Protein AF-A0A7X1ZPZ4-F1 (afdb_monomer_lite)

Structure (mmCIF, N/CA/C/O backbone):
data_AF-A0A7X1ZPZ4-F1
#
_entry.id   AF-A0A7X1ZPZ4-F1
#
loop_
_atom_site.group_PDB
_atom_site.id
_atom_site.type_symbol
_atom_site.label_atom_id
_atom_site.label_alt_id
_atom_site.label_comp_id
_atom_site.label_asym_id
_atom_site.label_entity_id
_atom_site.label_seq_id
_atom_site.pdbx_PDB_ins_code
_atom_site.Cartn_x
_atom_site.Cartn_y
_atom_site.Cartn_z
_atom_site.occupancy
_atom_site.B_iso_or_equiv
_atom_site.auth_seq_id
_atom_site.auth_comp_id
_atom_site.auth_asym_id
_atom_site.auth_atom_id
_atom_site.pdbx_PDB_model_num
ATOM 1 N N . LYS A 1 1 ? 7.601 -7.113 6.670 1.00 45.56 1 LYS A N 1
ATOM 2 C CA . LYS A 1 1 ? 7.823 -7.734 5.334 1.00 45.56 1 LYS A CA 1
ATOM 3 C C . LYS A 1 1 ? 7.722 -6.722 4.179 1.00 45.56 1 LYS A C 1
ATOM 5 O O . LYS A 1 1 ? 8.613 -6.743 3.342 1.00 45.56 1 LYS A O 1
ATOM 10 N N . ALA A 1 2 ? 6.765 -5.781 4.175 1.00 51.44 2 ALA A N 1
ATOM 11 C CA . ALA A 1 2 ? 6.612 -4.755 3.123 1.00 51.44 2 ALA A CA 1
ATOM 12 C C . ALA A 1 2 ? 7.867 -3.892 2.823 1.00 51.44 2 ALA A C 1
ATOM 14 O O . ALA A 1 2 ? 8.164 -3.632 1.661 1.00 51.44 2 ALA A O 1
ATOM 15 N N . ASN A 1 3 ? 8.669 -3.520 3.832 1.00 53.81 3 ASN A N 1
ATOM 16 C CA . ASN A 1 3 ? 9.862 -2.675 3.624 1.00 53.81 3 ASN A CA 1
ATOM 17 C C . ASN A 1 3 ? 10.993 -3.314 2.797 1.00 53.81 3 ASN A C 1
ATOM 19 O O . ASN A 1 3 ? 11.849 -2.591 2.302 1.00 53.81 3 ASN A O 1
ATOM 23 N N . ARG A 1 4 ? 11.012 -4.642 2.613 1.00 61.25 4 ARG A N 1
ATOM 24 C CA . ARG A 1 4 ? 12.052 -5.310 1.806 1.00 61.25 4 ARG A CA 1
ATOM 25 C C . ARG A 1 4 ? 11.744 -5.327 0.307 1.00 61.25 4 ARG A C 1
ATOM 27 O O . ARG A 1 4 ? 12.646 -5.572 -0.482 1.00 61.25 4 ARG A O 1
ATOM 34 N N . ILE A 1 5 ? 10.498 -5.057 -0.086 1.00 68.44 5 ILE A N 1
ATOM 35 C CA . ILE A 1 5 ? 10.079 -5.128 -1.494 1.00 68.44 5 ILE A CA 1
ATOM 36 C C . ILE A 1 5 ? 10.346 -3.805 -2.218 1.00 68.44 5 ILE A C 1
ATOM 38 O O . ILE A 1 5 ? 10.695 -3.830 -3.391 1.00 68.44 5 ILE A O 1
ATOM 42 N N . ARG A 1 6 ? 10.295 -2.664 -1.513 1.00 70.75 6 ARG A 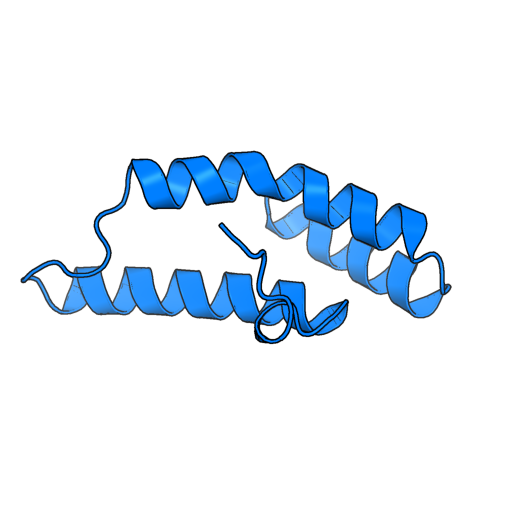N 1
ATOM 43 C CA . ARG A 1 6 ? 10.551 -1.326 -2.085 1.00 70.75 6 ARG A CA 1
ATOM 44 C C . ARG A 1 6 ? 11.851 -1.218 -2.907 1.00 70.75 6 ARG A C 1
ATOM 46 O O . ARG A 1 6 ? 11.762 -0.780 -4.053 1.00 70.75 6 ARG A O 1
ATOM 53 N N . PRO A 1 7 ? 13.037 -1.618 -2.399 1.00 73.75 7 PRO A N 1
ATOM 54 C CA . PRO A 1 7 ? 14.275 -1.508 -3.176 1.00 73.75 7 PRO A CA 1
ATOM 55 C C . PRO A 1 7 ? 14.278 -2.423 -4.410 1.00 73.75 7 PRO A C 1
ATOM 57 O O . PRO A 1 7 ? 14.694 -2.007 -5.489 1.00 73.75 7 PRO A O 1
ATOM 60 N N . ASN A 1 8 ? 13.741 -3.639 -4.278 1.00 78.62 8 ASN A N 1
ATOM 61 C CA . ASN A 1 8 ? 13.694 -4.612 -5.371 1.00 78.62 8 ASN A CA 1
ATOM 62 C C . ASN A 1 8 ? 12.685 -4.217 -6.456 1.00 78.62 8 ASN A C 1
ATOM 64 O O . ASN A 1 8 ? 12.936 -4.441 -7.637 1.00 78.62 8 ASN A O 1
ATOM 68 N N . LEU A 1 9 ? 11.565 -3.605 -6.063 1.00 79.88 9 LEU A N 1
ATOM 69 C CA . LEU A 1 9 ? 10.549 -3.112 -6.984 1.00 79.88 9 LEU A CA 1
ATOM 70 C C . LEU A 1 9 ? 11.080 -1.937 -7.803 1.00 79.88 9 LEU A C 1
ATOM 72 O O . LEU A 1 9 ? 10.950 -1.935 -9.023 1.00 79.88 9 LEU A O 1
ATOM 76 N N . LYS A 1 10 ? 11.736 -0.975 -7.143 1.00 81.12 10 LYS A N 1
ATOM 77 C CA . LYS A 1 10 ? 12.353 0.171 -7.817 1.00 81.12 10 LYS A CA 1
ATOM 78 C C . LYS A 1 10 ? 13.390 -0.281 -8.849 1.00 81.12 10 LYS A C 1
ATOM 80 O O . LYS A 1 10 ? 13.320 0.139 -9.997 1.00 81.12 10 LYS A O 1
ATOM 85 N N . SER A 1 11 ? 14.273 -1.206 -8.467 1.00 85.25 11 SER A N 1
ATOM 86 C CA . SER A 1 11 ? 15.283 -1.769 -9.372 1.00 85.25 11 SER A CA 1
ATOM 87 C C . SER A 1 11 ? 14.665 -2.504 -10.572 1.00 85.25 11 SER A C 1
ATOM 89 O O . SER A 1 11 ? 15.142 -2.342 -11.696 1.00 85.25 11 SER A O 1
ATOM 91 N N . ALA A 1 12 ? 13.584 -3.269 -10.371 1.00 84.19 12 ALA A N 1
ATOM 92 C CA . ALA A 1 12 ? 12.881 -3.955 -11.458 1.00 84.19 12 ALA A CA 1
ATOM 93 C C . ALA A 1 12 ? 12.222 -2.968 -12.441 1.00 84.19 12 ALA A C 1
ATOM 95 O O . A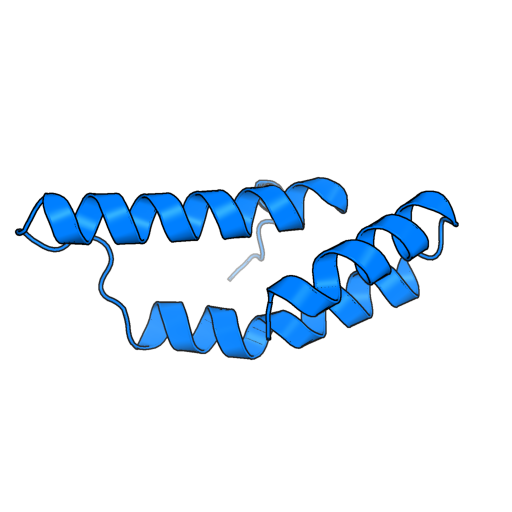LA A 1 12 ? 12.336 -3.145 -13.653 1.00 84.19 12 ALA A O 1
ATOM 96 N N . VAL A 1 13 ? 11.598 -1.900 -11.930 1.00 83.38 13 VAL A N 1
ATOM 97 C CA . VAL A 1 13 ? 10.990 -0.841 -12.754 1.00 83.38 13 VAL A CA 1
ATOM 98 C C . VAL A 1 13 ? 12.052 -0.067 -13.544 1.00 83.38 13 VAL A C 1
ATOM 100 O O . VAL A 1 13 ? 11.891 0.122 -14.748 1.00 83.38 13 VAL A O 1
ATOM 103 N N . GLU A 1 14 ? 13.160 0.327 -12.908 1.00 85.94 14 GLU A N 1
ATOM 104 C CA . GLU A 1 14 ? 14.282 1.016 -13.572 1.00 85.94 14 GLU A CA 1
ATOM 105 C C . GLU A 1 14 ? 14.911 0.159 -14.681 1.00 85.94 14 GLU A C 1
ATOM 107 O O . GLU A 1 14 ? 15.285 0.674 -15.734 1.00 85.94 14 GLU A O 1
ATOM 112 N N . SER A 1 15 ? 14.953 -1.160 -14.481 1.00 89.25 15 SER A N 1
ATOM 113 C CA . SER A 1 15 ? 15.489 -2.122 -15.453 1.00 89.25 15 SER A CA 1
ATOM 114 C C . SER A 1 15 ? 14.478 -2.545 -16.529 1.00 89.25 15 SER A C 1
ATOM 116 O O . SER A 1 15 ? 14.795 -3.399 -17.354 1.00 89.25 15 SER A O 1
ATOM 118 N N . ARG A 1 16 ? 13.259 -1.978 -16.531 1.00 85.12 16 ARG A N 1
ATOM 119 C CA . ARG A 1 16 ? 12.124 -2.364 -17.400 1.00 85.12 16 ARG A CA 1
ATOM 120 C C . ARG A 1 16 ? 11.719 -3.843 -17.300 1.00 85.12 16 ARG A C 1
ATOM 122 O O . ARG A 1 16 ? 11.056 -4.373 -18.192 1.00 85.12 16 ARG A O 1
ATOM 129 N N . ASP A 1 17 ? 12.063 -4.506 -16.200 1.00 87.94 17 ASP A N 1
ATOM 130 C CA . ASP A 1 17 ? 11.639 -5.873 -15.906 1.00 87.94 17 ASP A CA 1
ATOM 131 C C . ASP A 1 17 ? 10.255 -5.852 -15.241 1.00 87.94 17 ASP A C 1
ATOM 133 O O . ASP A 1 17 ? 10.082 -6.048 -14.033 1.00 87.94 17 ASP A O 1
ATOM 137 N N . TYR A 1 18 ? 9.239 -5.562 -16.055 1.00 81.75 18 TYR A N 1
ATOM 138 C CA . TYR A 1 18 ? 7.857 -5.456 -15.590 1.00 81.75 18 TYR A CA 1
ATOM 139 C C . TYR A 1 18 ? 7.297 -6.791 -15.093 1.00 81.75 18 TYR A C 1
ATOM 141 O O . TYR A 1 18 ? 6.421 -6.791 -14.231 1.00 81.75 18 TYR A O 1
ATOM 149 N N . ARG A 1 19 ? 7.819 -7.929 -15.575 1.00 86.06 19 ARG A N 1
ATOM 150 C CA . ARG A 1 19 ? 7.426 -9.255 -15.076 1.00 86.06 19 ARG A CA 1
ATOM 151 C C . ARG A 1 19 ? 7.822 -9.396 -13.611 1.00 86.06 19 ARG A C 1
ATOM 153 O O . ARG A 1 19 ? 6.963 -9.662 -12.776 1.00 86.06 19 ARG A O 1
ATOM 160 N N . LYS A 1 20 ? 9.087 -9.124 -13.286 1.00 85.69 20 LYS A N 1
ATOM 161 C CA . LYS A 1 20 ? 9.575 -9.165 -11.905 1.00 85.69 20 LYS A CA 1
ATOM 162 C C . LYS A 1 20 ? 8.892 -8.125 -11.020 1.00 85.69 20 LYS A C 1
ATOM 164 O O . LYS A 1 20 ? 8.584 -8.410 -9.865 1.00 85.69 20 LYS A O 1
ATOM 169 N N . ALA A 1 21 ? 8.610 -6.934 -11.552 1.00 83.56 21 ALA A N 1
ATOM 170 C CA . ALA A 1 21 ? 7.848 -5.921 -10.824 1.00 83.56 21 ALA A CA 1
ATOM 171 C C . ALA A 1 21 ? 6.431 -6.415 -10.468 1.00 83.56 21 ALA A C 1
ATOM 173 O O . ALA A 1 21 ? 6.004 -6.276 -9.322 1.00 83.56 21 ALA A O 1
ATOM 174 N N . LEU A 1 22 ? 5.728 -7.045 -11.416 1.00 82.69 22 LEU A N 1
ATOM 175 C CA . LEU A 1 22 ? 4.401 -7.621 -11.191 1.00 82.69 22 LEU A CA 1
ATOM 176 C C . LEU A 1 22 ? 4.434 -8.802 -10.213 1.00 82.69 22 LEU A C 1
ATOM 178 O O . LEU A 1 22 ? 3.597 -8.854 -9.319 1.00 82.69 22 LEU A O 1
ATOM 182 N N . GLU A 1 23 ? 5.407 -9.709 -10.311 1.00 86.56 23 GLU A N 1
ATOM 183 C CA . GLU A 1 23 ? 5.572 -10.820 -9.356 1.00 86.56 23 GLU A CA 1
ATOM 184 C C . GLU A 1 23 ? 5.791 -10.316 -7.924 1.00 86.56 23 GLU A C 1
ATOM 186 O O . GLU A 1 23 ? 5.169 -10.801 -6.974 1.00 86.56 23 GLU A O 1
ATOM 191 N N . LEU A 1 24 ? 6.632 -9.289 -7.763 1.00 84.19 24 LEU A N 1
ATOM 192 C CA . LEU A 1 24 ? 6.862 -8.648 -6.471 1.00 84.19 24 LEU A CA 1
ATOM 193 C C . LEU A 1 24 ? 5.585 -8.002 -5.925 1.00 84.19 24 LEU A C 1
ATOM 195 O O . LEU A 1 24 ? 5.311 -8.137 -4.733 1.00 84.19 24 LEU A O 1
ATOM 199 N N . LEU A 1 25 ? 4.782 -7.351 -6.770 1.00 79.75 25 LEU A N 1
ATOM 200 C CA . LEU A 1 25 ? 3.485 -6.809 -6.360 1.00 79.75 25 LEU A CA 1
ATOM 201 C C . LEU A 1 25 ? 2.492 -7.912 -5.966 1.00 79.75 25 LEU A C 1
ATOM 203 O O . LEU A 1 25 ? 1.864 -7.820 -4.911 1.00 79.75 25 LEU A O 1
ATOM 207 N N . LEU A 1 26 ? 2.381 -8.975 -6.767 1.00 83.25 26 LEU A N 1
ATOM 208 C CA . LEU A 1 26 ? 1.497 -10.112 -6.496 1.00 83.25 26 LEU A CA 1
ATOM 209 C C . LEU A 1 26 ? 1.858 -10.814 -5.183 1.00 83.25 26 LEU A C 1
ATOM 211 O O . LEU A 1 26 ? 0.966 -11.264 -4.471 1.00 83.25 26 LEU A O 1
ATOM 215 N N . SER A 1 27 ? 3.138 -10.835 -4.802 1.00 84.25 27 SER A N 1
ATOM 216 C CA . SER A 1 27 ? 3.571 -11.392 -3.513 1.00 84.25 27 SER A CA 1
ATOM 217 C C . SER A 1 27 ? 3.007 -10.650 -2.291 1.00 84.25 27 SER A C 1
ATOM 219 O O . SER A 1 27 ? 2.926 -11.221 -1.202 1.00 84.25 27 SER A O 1
ATOM 221 N N . ILE A 1 28 ? 2.610 -9.381 -2.453 1.00 79.94 28 ILE A N 1
ATOM 222 C CA . ILE A 1 28 ? 2.038 -8.552 -1.383 1.00 79.94 28 ILE A CA 1
ATOM 223 C C . ILE A 1 28 ? 0.521 -8.741 -1.289 1.00 79.94 28 ILE A C 1
ATOM 225 O O . ILE A 1 28 ? -0.036 -8.573 -0.204 1.00 79.94 28 ILE A O 1
ATOM 229 N N . ARG A 1 29 ? -0.139 -9.135 -2.386 1.00 81.69 29 ARG A N 1
ATOM 230 C CA . ARG A 1 29 ? -1.600 -9.276 -2.465 1.00 81.69 29 ARG A CA 1
ATOM 231 C C . ARG A 1 29 ? -2.209 -10.039 -1.277 1.00 81.69 29 ARG A C 1
ATOM 233 O O . ARG A 1 29 ? -3.073 -9.455 -0.635 1.00 81.69 29 ARG A O 1
ATOM 240 N N . PRO A 1 30 ? -1.717 -11.224 -0.861 1.00 84.00 30 PRO A N 1
ATOM 241 C CA . PRO A 1 30 ? -2.318 -11.947 0.265 1.00 84.00 30 PRO A CA 1
ATOM 242 C C . PRO A 1 30 ? -2.274 -11.180 1.594 1.00 84.00 30 PRO A C 1
ATOM 244 O O . PRO A 1 30 ? -3.154 -11.327 2.434 1.00 84.00 30 PRO A O 1
ATOM 247 N N . ALA A 1 31 ? -1.239 -10.362 1.810 1.00 82.31 31 ALA A N 1
ATOM 248 C CA . ALA A 1 31 ? -1.126 -9.550 3.018 1.00 82.31 31 ALA A CA 1
ATOM 249 C C . ALA A 1 31 ? -2.075 -8.343 2.995 1.00 82.31 31 ALA A C 1
ATOM 251 O O . ALA A 1 31 ? -2.498 -7.886 4.053 1.00 82.31 31 ALA A O 1
ATOM 252 N N . ILE A 1 32 ? -2.388 -7.829 1.803 1.00 80.00 32 ILE A N 1
ATOM 253 C CA . ILE A 1 32 ? -3.358 -6.750 1.607 1.00 80.00 32 ILE A CA 1
ATOM 254 C C . ILE A 1 32 ? -4.777 -7.290 1.749 1.00 80.00 32 ILE A C 1
ATOM 256 O O . ILE A 1 32 ? -5.551 -6.704 2.494 1.00 80.00 32 ILE A O 1
ATOM 260 N N . ASP A 1 33 ? -5.085 -8.416 1.105 1.00 82.44 33 ASP A N 1
ATOM 261 C CA . ASP A 1 33 ? -6.393 -9.071 1.202 1.00 82.44 33 ASP A CA 1
ATOM 262 C C . ASP A 1 33 ? -6.714 -9.364 2.675 1.00 82.44 33 ASP A C 1
ATOM 264 O O . ASP A 1 33 ? -7.712 -8.880 3.199 1.00 82.44 33 ASP A O 1
ATOM 268 N N . LYS A 1 34 ? -5.768 -9.974 3.406 1.00 84.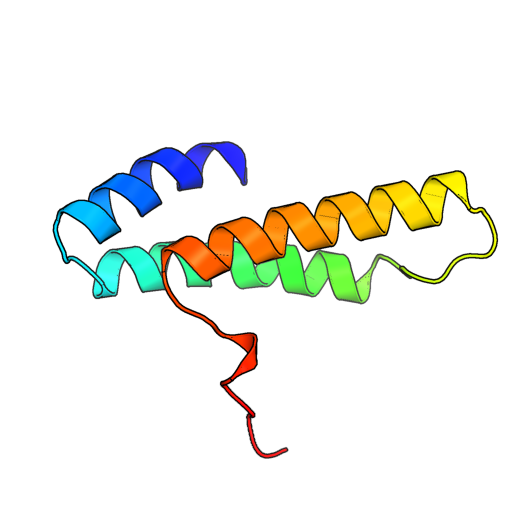25 34 LYS A N 1
ATOM 269 C CA . LYS A 1 34 ? -5.901 -10.199 4.852 1.00 84.25 34 LYS A CA 1
ATOM 270 C C . LYS A 1 34 ? -6.129 -8.909 5.649 1.00 84.25 34 LYS A C 1
ATOM 272 O O . LYS A 1 34 ? -6.891 -8.903 6.609 1.00 84.25 34 LYS A O 1
ATOM 277 N N . PHE A 1 35 ? -5.452 -7.818 5.287 1.00 81.12 35 PHE A N 1
ATOM 278 C CA . PHE A 1 35 ? -5.671 -6.530 5.943 1.00 81.12 35 PHE A C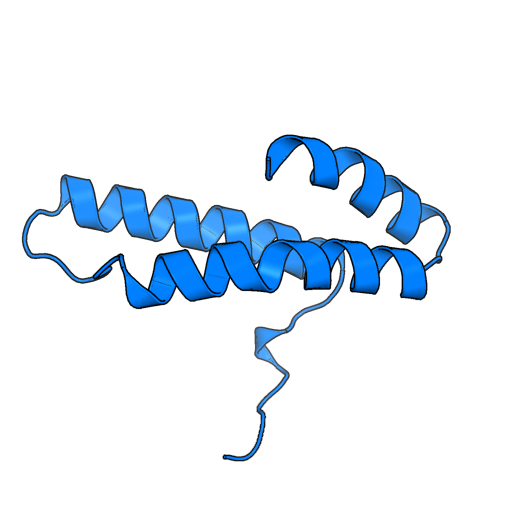A 1
ATOM 279 C C . PHE A 1 35 ? -7.101 -6.031 5.715 1.00 81.12 35 PHE A C 1
ATOM 281 O O . PHE A 1 35 ? -7.728 -5.585 6.666 1.00 81.12 35 PHE A O 1
ATOM 288 N N . PHE A 1 36 ? -7.632 -6.118 4.496 1.00 78.94 36 PHE A N 1
ATOM 289 C CA . PHE A 1 36 ? -9.004 -5.693 4.213 1.00 78.94 36 PHE A CA 1
ATOM 290 C C . PHE A 1 36 ? -10.060 -6.603 4.847 1.00 78.94 36 PHE A C 1
ATOM 292 O O . PHE A 1 36 ? -11.078 -6.090 5.306 1.00 78.94 36 PHE A O 1
ATOM 299 N N . ASP A 1 37 ? -9.800 -7.908 4.933 1.00 82.75 37 ASP A N 1
ATOM 300 C CA . ASP A 1 37 ? -10.694 -8.864 5.593 1.00 82.75 37 ASP A CA 1
ATOM 301 C C . ASP A 1 37 ? -10.767 -8.626 7.111 1.00 82.75 37 ASP A C 1
ATOM 303 O O . ASP A 1 37 ? -11.833 -8.728 7.717 1.00 82.75 37 ASP A O 1
ATOM 307 N N . GLU A 1 38 ? -9.636 -8.296 7.743 1.00 83.50 38 GLU A N 1
ATOM 308 C CA . GLU A 1 38 ? -9.536 -8.191 9.205 1.00 83.50 38 GLU A CA 1
ATOM 309 C C . GLU A 1 38 ? -9.672 -6.754 9.741 1.00 83.50 38 GLU A C 1
ATOM 311 O O . GLU A 1 38 ? -9.911 -6.559 10.937 1.00 83.50 38 GLU A O 1
ATOM 316 N N . VAL A 1 39 ? -9.509 -5.724 8.902 1.00 81.38 39 VAL A N 1
ATOM 317 C CA . VAL A 1 39 ? -9.444 -4.324 9.347 1.00 81.38 39 VAL A CA 1
ATOM 318 C C . VAL A 1 39 ? -10.610 -3.503 8.810 1.00 81.38 39 VAL A C 1
ATOM 320 O O . VAL A 1 39 ? -10.610 -3.019 7.681 1.00 81.38 39 VAL A O 1
ATOM 323 N N . PHE A 1 40 ? -11.569 -3.220 9.692 1.00 82.12 40 PHE A N 1
ATOM 324 C CA . PHE A 1 40 ? -12.666 -2.303 9.391 1.00 82.12 40 PHE A CA 1
ATOM 325 C C . PHE A 1 40 ? -12.167 -0.851 9.347 1.00 82.12 40 PHE A C 1
ATOM 327 O O . PHE A 1 40 ? -11.837 -0.258 10.368 1.00 82.12 40 PHE A O 1
ATOM 334 N N . VAL A 1 41 ? -12.047 -0.248 8.170 1.00 81.75 41 VAL A N 1
ATOM 335 C CA . VAL A 1 41 ? -11.390 1.068 8.031 1.00 81.75 41 VAL A CA 1
ATOM 336 C C . VAL A 1 41 ? -12.237 2.201 8.619 1.00 81.75 41 VAL A C 1
ATOM 338 O O . VAL A 1 41 ? -11.703 3.099 9.269 1.00 81.75 41 VAL A O 1
ATOM 341 N N . MET A 1 42 ? -13.556 2.135 8.441 1.00 84.56 42 MET A N 1
ATOM 342 C CA . MET A 1 42 ? -14.504 3.190 8.812 1.00 84.56 42 MET A CA 1
ATOM 343 C C . MET A 1 42 ? -15.026 3.018 10.243 1.00 84.56 42 MET A C 1
ATOM 345 O O . MET A 1 42 ? -16.220 2.856 10.458 1.00 84.56 42 MET A O 1
ATOM 349 N N . VAL A 1 43 ? -14.121 3.028 11.223 1.00 89.38 43 VAL A N 1
ATOM 350 C CA . VAL A 1 43 ? -14.488 3.011 12.651 1.00 89.38 43 VAL A CA 1
ATOM 351 C C . VAL A 1 43 ? -14.785 4.411 13.197 1.00 89.38 43 VAL A C 1
ATOM 353 O O . VAL A 1 43 ? -14.291 5.417 12.672 1.00 89.38 43 VAL A O 1
ATOM 356 N N . ASP A 1 44 ? -15.553 4.457 14.288 1.00 89.06 44 ASP A N 1
ATOM 357 C CA . ASP A 1 44 ? -15.961 5.696 14.965 1.00 89.06 44 ASP A CA 1
ATOM 358 C C . ASP A 1 44 ? -14.770 6.460 15.551 1.00 89.06 44 ASP A C 1
ATOM 360 O O . ASP A 1 44 ? -14.701 7.689 15.464 1.00 89.06 44 ASP A O 1
ATOM 364 N N . GLU A 1 45 ? -13.785 5.737 16.095 1.00 94.06 45 GLU A N 1
ATOM 365 C CA . GLU A 1 45 ? -12.595 6.354 16.667 1.00 94.06 45 GLU A CA 1
ATOM 366 C C . GLU A 1 45 ? -11.717 6.977 15.574 1.00 94.06 45 GLU A C 1
ATOM 368 O O . GLU A 1 45 ? -11.003 6.302 14.824 1.00 94.06 45 GLU A O 1
ATOM 373 N N . GLU A 1 46 ? -11.731 8.306 15.522 1.00 92.62 46 GLU A N 1
ATOM 374 C CA . GLU A 1 46 ? -11.063 9.093 14.490 1.00 92.62 46 GLU A CA 1
ATOM 375 C C . GLU A 1 46 ? -9.555 8.832 14.401 1.00 92.62 46 GLU A C 1
ATOM 377 O O . GLU A 1 46 ? -9.011 8.732 13.300 1.00 92.62 46 GLU A O 1
ATOM 382 N N . LYS A 1 47 ? -8.869 8.659 15.537 1.00 93.50 47 LYS A N 1
ATOM 383 C CA . LYS A 1 47 ? -7.427 8.367 15.550 1.00 93.50 47 LYS A CA 1
ATOM 384 C C . LYS A 1 47 ? -7.111 7.046 14.848 1.00 93.50 47 LYS A C 1
ATOM 386 O O . LYS A 1 47 ? -6.172 6.982 14.052 1.00 93.50 47 LYS A O 1
ATOM 391 N N . ILE A 1 48 ? -7.909 6.009 15.105 1.00 90.88 48 ILE A N 1
ATOM 392 C CA . ILE A 1 48 ? -7.741 4.690 14.487 1.00 90.88 48 ILE A CA 1
ATOM 393 C C . ILE A 1 48 ? -8.094 4.753 13.000 1.00 90.88 48 ILE A C 1
ATOM 395 O O . ILE A 1 48 ? -7.334 4.249 12.171 1.00 90.88 48 ILE A O 1
ATOM 399 N N . ARG A 1 49 ? -9.200 5.417 12.647 1.00 91.62 49 ARG A N 1
ATOM 400 C CA . ARG A 1 49 ? -9.607 5.626 11.251 1.00 91.62 49 ARG A CA 1
ATOM 401 C C . ARG A 1 49 ? -8.513 6.329 10.445 1.00 91.62 49 ARG A C 1
ATOM 403 O O . ARG A 1 49 ? -8.118 5.837 9.392 1.00 91.62 49 ARG A O 1
ATOM 410 N N . ASN A 1 50 ? -7.971 7.432 10.959 1.00 91.44 50 ASN A N 1
ATOM 411 C CA . ASN A 1 50 ? -6.929 8.202 10.276 1.00 91.44 50 ASN A CA 1
ATOM 412 C C . ASN A 1 50 ? -5.636 7.394 10.099 1.00 91.44 50 ASN A C 1
ATOM 414 O O . ASN A 1 50 ? -5.022 7.448 9.035 1.00 91.44 50 ASN A O 1
ATOM 418 N N . ASN A 1 51 ? -5.252 6.588 11.094 1.00 89.81 51 ASN A N 1
ATOM 419 C CA . ASN A 1 51 ? -4.104 5.689 10.977 1.00 89.81 51 ASN A CA 1
ATOM 420 C C . ASN A 1 51 ? -4.317 4.643 9.863 1.00 89.81 51 ASN A C 1
ATOM 422 O O . ASN A 1 51 ? -3.464 4.467 8.993 1.00 89.81 51 ASN A O 1
ATOM 426 N N . ARG A 1 52 ? -5.497 4.012 9.826 1.00 89.88 52 ARG A N 1
ATOM 427 C CA . ARG A 1 52 ? -5.854 3.027 8.791 1.00 89.88 52 ARG A CA 1
ATOM 428 C C . ARG A 1 52 ? -5.877 3.650 7.393 1.00 89.88 52 ARG A C 1
ATOM 430 O O . ARG A 1 52 ? -5.323 3.070 6.463 1.00 89.88 52 ARG A O 1
ATOM 437 N N . LEU A 1 53 ? -6.438 4.851 7.246 1.00 88.38 53 LEU A N 1
ATOM 438 C CA . LEU A 1 53 ? -6.421 5.603 5.986 1.00 88.38 53 LEU A CA 1
ATOM 439 C C . LEU A 1 53 ? -4.998 5.971 5.545 1.00 88.38 53 LEU A C 1
ATOM 441 O O . LEU A 1 53 ? -4.679 5.877 4.359 1.00 88.38 53 LEU A O 1
ATOM 445 N N . TYR A 1 54 ? -4.125 6.349 6.482 1.00 89.31 54 TYR A N 1
ATOM 446 C CA . TYR A 1 54 ? -2.718 6.611 6.186 1.00 89.31 54 TYR A CA 1
ATOM 447 C C . TYR A 1 54 ? -2.016 5.359 5.645 1.00 89.31 54 TYR A C 1
ATOM 449 O O . TYR A 1 54 ? -1.349 5.420 4.613 1.00 89.31 54 TYR A O 1
ATOM 457 N N . LEU A 1 55 ? -2.230 4.205 6.284 1.00 85.62 55 LEU A N 1
ATOM 458 C CA . LEU A 1 55 ? -1.677 2.932 5.826 1.00 85.62 55 LEU A CA 1
ATOM 459 C C . LEU A 1 55 ? -2.174 2.561 4.419 1.00 85.62 55 LEU A C 1
ATOM 461 O O . LEU A 1 55 ? -1.377 2.150 3.576 1.00 85.62 55 LEU A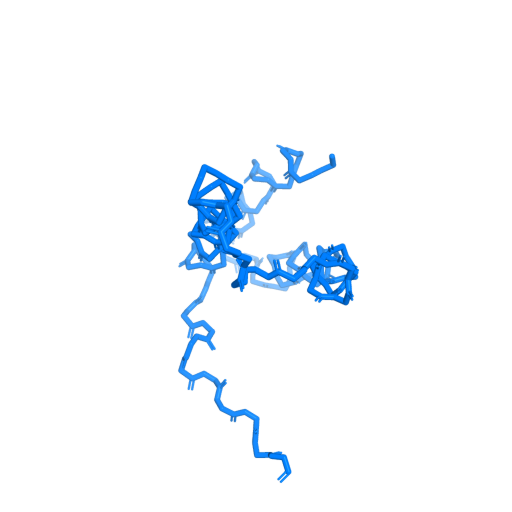 O 1
ATOM 465 N N . LEU A 1 56 ? -3.463 2.760 4.131 1.00 84.31 56 LEU A N 1
ATOM 466 C CA . LEU A 1 56 ? -4.022 2.545 2.793 1.00 84.31 56 LEU A CA 1
ATOM 467 C C . LEU A 1 56 ? -3.392 3.459 1.739 1.00 84.31 56 LEU A C 1
ATOM 469 O O . LEU A 1 56 ? -3.086 3.008 0.633 1.00 84.31 56 LEU A O 1
ATOM 473 N N . ASN A 1 57 ? -3.163 4.728 2.075 1.00 84.88 57 ASN A N 1
ATOM 474 C CA . ASN A 1 57 ? -2.500 5.669 1.177 1.00 84.88 57 ASN A CA 1
ATOM 475 C C . ASN A 1 57 ? -1.044 5.274 0.900 1.00 84.88 57 ASN A C 1
ATOM 477 O O . ASN A 1 57 ? -0.621 5.317 -0.256 1.00 84.88 57 ASN A O 1
ATOM 481 N N . GLU A 1 58 ? -0.303 4.823 1.915 1.00 83.69 58 GLU A N 1
ATOM 482 C CA . GLU A 1 58 ? 1.059 4.303 1.746 1.00 83.69 58 GLU A CA 1
ATOM 483 C C . GLU A 1 58 ? 1.091 3.089 0.814 1.00 83.69 58 GLU A C 1
ATOM 485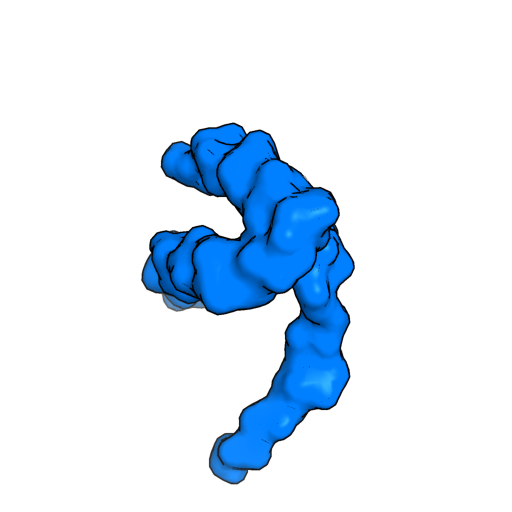 O O . GLU A 1 58 ? 1.934 3.015 -0.082 1.00 83.69 58 GLU A O 1
ATOM 490 N N . ILE A 1 59 ? 0.148 2.157 0.981 1.00 79.56 59 ILE A N 1
ATOM 491 C CA . ILE A 1 59 ? 0.005 0.995 0.099 1.00 79.56 59 ILE A CA 1
ATOM 492 C C . ILE A 1 59 ? -0.268 1.476 -1.331 1.00 79.56 59 ILE A C 1
ATOM 494 O O . ILE A 1 59 ? 0.498 1.155 -2.239 1.00 79.56 59 ILE A O 1
ATOM 498 N N . LYS A 1 60 ? -1.287 2.320 -1.534 1.00 80.75 60 LYS A N 1
ATOM 499 C CA . LYS A 1 60 ? -1.649 2.880 -2.847 1.00 80.75 60 LYS A CA 1
ATOM 500 C C . LYS A 1 60 ? -0.475 3.587 -3.533 1.00 80.75 60 LYS A C 1
ATOM 502 O O . LYS A 1 60 ? -0.300 3.444 -4.744 1.00 80.75 60 LYS A O 1
ATOM 507 N N . ALA A 1 61 ? 0.344 4.322 -2.783 1.00 82.00 61 ALA A N 1
ATOM 508 C CA . ALA A 1 61 ? 1.525 4.997 -3.313 1.00 82.00 61 ALA A CA 1
ATOM 509 C C . ALA A 1 61 ? 2.567 4.011 -3.869 1.00 82.00 61 ALA A C 1
ATOM 511 O O . ALA A 1 61 ? 3.182 4.301 -4.892 1.00 82.00 61 ALA A O 1
ATOM 512 N N . GLN A 1 62 ? 2.731 2.831 -3.258 1.00 76.31 62 GLN A N 1
ATOM 513 C CA . GLN A 1 62 ? 3.642 1.803 -3.778 1.00 76.31 62 GLN A CA 1
ATOM 514 C C . GLN A 1 62 ? 3.153 1.199 -5.095 1.00 76.31 62 GLN A C 1
ATOM 516 O O . GLN A 1 62 ? 3.951 1.007 -6.008 1.00 76.31 62 GLN A O 1
ATOM 521 N N . PHE A 1 63 ? 1.849 0.944 -5.226 1.00 75.69 63 PHE A N 1
ATOM 522 C CA . PHE A 1 63 ? 1.279 0.414 -6.469 1.00 75.69 63 PHE A CA 1
ATOM 523 C C . PHE A 1 63 ? 1.423 1.396 -7.636 1.00 75.69 63 PHE A C 1
ATOM 525 O O . PHE A 1 63 ? 1.777 0.985 -8.742 1.00 75.69 63 PHE A O 1
ATOM 532 N N . ARG A 1 64 ? 1.257 2.699 -7.368 1.00 79.00 64 ARG A N 1
ATOM 533 C CA . ARG A 1 64 ? 1.432 3.773 -8.361 1.00 79.00 64 ARG A CA 1
ATOM 534 C C . ARG A 1 64 ? 2.833 3.853 -8.970 1.00 79.00 64 ARG A C 1
ATOM 536 O O . ARG A 1 64 ? 2.960 4.400 -10.058 1.00 79.00 64 ARG A O 1
ATOM 543 N N . LEU A 1 65 ? 3.867 3.317 -8.312 1.00 73.06 65 LEU A N 1
ATOM 544 C CA . LEU A 1 65 ? 5.222 3.257 -8.883 1.00 73.06 65 LEU A CA 1
ATOM 545 C C . LEU A 1 65 ? 5.313 2.324 -10.096 1.00 73.06 65 LEU A C 1
ATOM 547 O O . LEU A 1 65 ? 6.244 2.445 -10.886 1.00 73.06 65 LEU A O 1
ATOM 551 N N . VAL A 1 66 ? 4.375 1.384 -10.224 1.00 70.62 66 VAL A N 1
ATOM 552 C CA . VAL A 1 66 ? 4.374 0.373 -11.285 1.00 70.62 66 VAL A CA 1
ATOM 553 C C . VAL A 1 66 ? 3.249 0.635 -12.277 1.00 70.62 66 VAL A C 1
ATOM 555 O O . VAL A 1 66 ? 3.487 0.599 -13.479 1.00 70.62 66 VAL A O 1
ATOM 558 N N . ALA A 1 67 ? 2.034 0.906 -11.789 1.00 71.31 67 ALA A N 1
ATOM 559 C CA . ALA A 1 67 ? 0.882 1.226 -12.628 1.00 71.31 67 ALA A CA 1
ATOM 560 C C . ALA A 1 67 ? -0.245 1.894 -11.823 1.00 71.31 67 ALA A C 1
ATOM 562 O O . ALA A 1 67 ? -0.359 1.726 -10.606 1.00 71.31 67 ALA A O 1
ATOM 563 N N . ASP A 1 68 ? -1.131 2.619 -12.509 1.00 73.12 68 ASP A N 1
ATOM 564 C CA . ASP A 1 68 ? -2.370 3.108 -11.903 1.00 73.12 68 ASP A CA 1
ATOM 565 C C . ASP A 1 68 ? -3.477 2.045 -11.971 1.00 73.12 68 ASP A C 1
ATOM 567 O O . ASP A 1 68 ? -4.312 2.026 -12.876 1.00 73.12 68 ASP A O 1
ATOM 571 N N . PHE A 1 69 ? -3.494 1.157 -10.977 1.00 69.56 69 PHE A N 1
ATOM 572 C CA . PHE A 1 69 ? -4.503 0.102 -10.859 1.00 69.56 69 PHE A CA 1
ATOM 573 C C . PHE A 1 69 ? -5.916 0.632 -10.564 1.00 69.56 69 PHE A C 1
ATOM 575 O O . PHE A 1 69 ? -6.872 -0.118 -10.715 1.00 69.56 69 PHE A O 1
ATOM 582 N N . SER A 1 70 ? -6.089 1.915 -10.206 1.00 69.56 70 SER A N 1
ATOM 583 C CA . SER A 1 70 ? -7.432 2.491 -10.000 1.00 69.56 70 SER A CA 1
ATOM 584 C C . SER A 1 70 ? -8.248 2.604 -11.290 1.00 69.56 70 SER A C 1
ATOM 586 O O . SER A 1 70 ? -9.459 2.798 -11.247 1.00 69.56 70 SER A O 1
ATOM 588 N N . ARG A 1 71 ? -7.580 2.477 -12.441 1.00 72.06 71 ARG A N 1
ATOM 589 C CA . ARG A 1 71 ? -8.192 2.480 -13.772 1.00 72.06 71 ARG A CA 1
ATOM 590 C C . ARG A 1 71 ? -8.546 1.077 -14.268 1.00 72.06 71 ARG A C 1
ATOM 592 O O . ARG A 1 71 ? -9.187 0.966 -15.307 1.00 72.06 71 ARG A O 1
ATOM 599 N N . ILE A 1 72 ? -8.128 0.030 -13.554 1.00 66.56 72 ILE A N 1
ATOM 600 C CA . ILE A 1 72 ? -8.460 -1.354 -13.884 1.00 66.56 72 ILE A CA 1
ATOM 601 C C . ILE A 1 72 ? -9.760 -1.693 -13.165 1.00 66.56 72 ILE A C 1
ATOM 603 O O . ILE A 1 72 ? -9.774 -1.954 -11.965 1.00 66.56 72 ILE A O 1
ATOM 607 N N . VAL A 1 73 ? -10.856 -1.654 -13.914 1.00 59.75 73 VAL A N 1
ATOM 608 C CA . VAL A 1 73 ? -12.160 -2.120 -13.448 1.00 59.75 73 VAL A CA 1
ATOM 609 C C . VAL A 1 73 ? -12.281 -3.568 -13.896 1.00 59.75 73 VAL A C 1
ATOM 611 O O . VAL A 1 73 ? -12.238 -3.850 -15.091 1.00 59.75 73 VAL A O 1
ATOM 614 N N . VAL A 1 74 ? -12.350 -4.490 -12.943 1.00 58.53 74 VAL A N 1
ATOM 615 C CA . VAL A 1 74 ? -12.722 -5.872 -13.244 1.00 58.53 74 VAL A CA 1
ATOM 616 C C . VAL A 1 74 ? -14.246 -5.865 -13.320 1.00 58.53 74 VAL A C 1
ATOM 618 O O . VAL A 1 74 ? -14.883 -5.505 -12.329 1.00 58.53 74 VAL A O 1
ATOM 621 N N . GLU A 1 75 ? -14.826 -6.156 -14.487 1.00 50.75 75 GLU A N 1
ATOM 622 C CA . GLU A 1 75 ? -16.263 -6.444 -14.562 1.00 50.75 75 GLU A CA 1
ATOM 623 C C . GLU A 1 75 ? -16.524 -7.653 -13.657 1.00 50.75 75 GLU A C 1
ATOM 625 O O . GLU A 1 75 ? -15.899 -8.703 -13.823 1.00 50.75 75 GLU A O 1
ATOM 630 N N . GLY A 1 76 ? -17.343 -7.437 -12.628 1.00 46.59 76 GLY A N 1
ATOM 631 C CA . GLY A 1 76 ? -17.827 -8.482 -11.732 1.00 46.59 76 GLY A CA 1
ATOM 632 C C . GLY A 1 76 ? -19.030 -9.184 -12.328 1.00 46.59 76 GLY A C 1
ATOM 633 O O . GLY A 1 76 ? -19.878 -8.468 -12.907 1.00 46.59 76 GLY A O 1
#

Secondary structure (DSSP, 8-state):
-GGGHHHHHHHHHHTT-HHHHHHHHHTTHHHHHHHHHH--SS-S-HHHHHHHHHHHHHHHHHHHTT--GGG-----

Sequence (76 aa):
KANRIRPNLKSAVESRDYRKALELLLSIRPAIDKFFDEVFVMVDEEKIRNNRLYLLNEIKAQFRLVADFSRIVVEG

Radius of gyration: 14.17 Å; chains: 1; bounding box: 33×21×34 Å

pLDDT: mean 79.18, std 10.84, range [45.56, 94.06]

Foldseek 3Di:
DVVVLVVVLLVCVVVVVLVSNVVSVVVCVVVVVVCVVPDDLPDPPPVSNVVSVVVVVVNCVSVVSNNNCVPDDDDD